Protein AF-A0A4C1YFQ4-F1 (afdb_monomer_lite)

Secondary structure (DSSP, 8-state):
------EEEEEEEETTEEEEEEEE--TT-SS----HHHHHHHT------------TT-PPPP----------------S---------

pLDDT: mean 74.96, std 25.37, range [33.0, 98.44]

Organism: Eumeta variegata (NCBI:txid151549)

Sequence (88 aa):
MRAYLKIVPVELYGPEGSMKVHALLDEGSTVTLIDEQVANRIGAKGRRETLRVSSSDHQKPEASSATRRARHRRSLLTPTDIAENLIA

Radius of gyration: 20.15 Å; chains: 1; bounding box: 34×46×44 Å

Foldseek 3Di:
DDDDWPWDWDWDAADQGIDIDIDTPDPPDPDDDDDPVRCVNRVPDDDDDDDDDDDPPPPPPPPPPDDDDDDDDDDDDDPDPDDDDDDD

Structure (mmCIF, N/CA/C/O backbone):
data_AF-A0A4C1YFQ4-F1
#
_entry.id   AF-A0A4C1YFQ4-F1
#
loop_
_atom_site.group_PDB
_atom_site.id
_atom_site.type_symbol
_atom_site.label_atom_id
_atom_site.label_alt_id
_atom_site.label_comp_id
_atom_site.label_asym_id
_atom_site.label_entity_id
_atom_site.label_seq_id
_atom_site.pdbx_PDB_ins_code
_atom_site.Cartn_x
_atom_site.Cartn_y
_atom_site.Cartn_z
_atom_site.occupancy
_atom_site.B_iso_or_equiv
_atom_site.auth_seq_id
_atom_site.auth_comp_id
_atom_site.auth_asym_id
_atom_site.auth_atom_id
_atom_site.pdbx_PDB_model_num
ATOM 1 N N . MET A 1 1 ? 12.051 -6.730 -26.802 1.00 68.81 1 MET A N 1
ATOM 2 C CA . MET A 1 1 ? 12.261 -7.160 -25.402 1.00 68.81 1 MET A CA 1
ATOM 3 C C . MET A 1 1 ? 10.913 -7.100 -24.695 1.00 68.81 1 MET A C 1
ATOM 5 O O . MET A 1 1 ? 10.218 -6.111 -24.880 1.00 68.81 1 MET A O 1
ATOM 9 N N . ARG A 1 2 ? 10.485 -8.160 -23.998 1.00 85.12 2 ARG A N 1
ATOM 10 C CA . ARG A 1 2 ? 9.235 -8.142 -23.215 1.00 85.12 2 ARG A CA 1
ATOM 11 C C . ARG A 1 2 ? 9.583 -7.813 -21.767 1.00 85.12 2 ARG A C 1
ATOM 13 O O . ARG A 1 2 ? 10.486 -8.440 -21.223 1.00 85.12 2 ARG A O 1
ATOM 20 N N . ALA A 1 3 ? 8.886 -6.847 -21.183 1.00 85.19 3 ALA A N 1
ATOM 21 C CA . ALA A 1 3 ? 8.971 -6.536 -19.764 1.00 85.19 3 ALA A CA 1
ATOM 22 C C . ALA A 1 3 ? 7.730 -7.103 -19.067 1.00 85.19 3 ALA A C 1
ATOM 24 O O . ALA A 1 3 ? 6.614 -6.928 -19.556 1.00 85.19 3 ALA A O 1
ATOM 25 N N . TYR A 1 4 ? 7.936 -7.791 -17.949 1.00 89.75 4 TYR A N 1
ATOM 26 C CA . TYR A 1 4 ? 6.864 -8.290 -17.094 1.00 89.75 4 TYR A CA 1
ATOM 27 C C . TYR A 1 4 ? 6.920 -7.547 -15.764 1.00 89.75 4 TYR A C 1
ATOM 29 O O . TYR A 1 4 ? 8.004 -7.313 -15.230 1.00 89.75 4 TYR A O 1
ATOM 37 N N . LEU A 1 5 ? 5.755 -7.177 -15.238 1.00 92.25 5 LEU A N 1
ATOM 38 C CA . LEU A 1 5 ? 5.644 -6.533 -13.934 1.00 92.25 5 LEU A CA 1
ATOM 39 C C . LEU A 1 5 ? 5.538 -7.590 -12.831 1.00 92.25 5 LEU A C 1
ATOM 41 O O . LEU A 1 5 ? 4.811 -8.575 -12.975 1.00 92.25 5 LEU A O 1
ATOM 45 N N . LYS A 1 6 ? 6.240 -7.365 -11.716 1.00 94.94 6 LYS A N 1
ATOM 46 C CA . LYS A 1 6 ? 6.183 -8.211 -10.515 1.00 94.94 6 LYS A CA 1
ATOM 47 C C . LYS A 1 6 ? 4.909 -7.890 -9.721 1.00 94.94 6 LYS A C 1
ATOM 49 O O . LYS A 1 6 ? 4.963 -7.176 -8.728 1.00 94.94 6 LYS A O 1
ATOM 54 N N . ILE A 1 7 ? 3.756 -8.364 -10.187 1.00 97.56 7 ILE A N 1
ATOM 55 C CA . ILE A 1 7 ? 2.473 -8.171 -9.495 1.00 97.56 7 ILE A CA 1
ATOM 56 C C . ILE A 1 7 ? 2.208 -9.352 -8.557 1.00 97.56 7 ILE A C 1
ATOM 58 O O . ILE A 1 7 ? 2.219 -10.499 -8.999 1.00 97.56 7 ILE A O 1
ATOM 62 N N . VAL A 1 8 ? 1.946 -9.078 -7.279 1.00 97.38 8 VAL A N 1
ATOM 63 C CA . VAL A 1 8 ? 1.713 -10.098 -6.245 1.00 97.38 8 VAL A CA 1
ATOM 64 C C . VAL A 1 8 ? 0.403 -9.846 -5.489 1.00 97.38 8 VAL A C 1
ATOM 66 O O . VAL A 1 8 ? 0.090 -8.690 -5.194 1.00 97.38 8 VAL A O 1
ATOM 69 N N . PRO A 1 9 ? -0.393 -10.885 -5.170 1.00 98.19 9 PRO A N 1
ATOM 70 C CA . PRO A 1 9 ? -1.553 -10.728 -4.301 1.00 98.19 9 PRO A CA 1
ATOM 71 C C . PRO A 1 9 ? -1.094 -10.484 -2.859 1.00 98.19 9 PRO A C 1
ATOM 73 O O . PRO A 1 9 ? -0.231 -11.194 -2.344 1.00 98.19 9 PRO A O 1
ATOM 76 N N . VAL A 1 10 ? -1.689 -9.495 -2.201 1.00 97.50 10 VAL A N 1
ATOM 77 C CA . VAL A 1 10 ? -1.426 -9.142 -0.801 1.00 97.50 10 VAL A CA 1
ATOM 78 C C . VAL A 1 10 ? -2.734 -8.830 -0.081 1.00 97.50 10 VAL A C 1
ATOM 80 O O . VAL A 1 10 ? -3.745 -8.507 -0.706 1.00 97.50 10 VAL A O 1
ATOM 83 N N . GLU A 1 11 ? -2.717 -8.900 1.245 1.00 98.38 11 GLU A N 1
ATOM 84 C CA . GLU A 1 11 ? -3.808 -8.428 2.093 1.00 98.38 11 GLU A CA 1
ATOM 85 C C . GLU A 1 11 ? -3.286 -7.314 2.996 1.00 98.38 11 GLU A C 1
ATOM 87 O O . GLU A 1 11 ? -2.310 -7.497 3.722 1.00 98.38 11 GLU A O 1
ATOM 92 N N . LEU A 1 12 ? -3.915 -6.144 2.908 1.00 98.00 12 LEU A N 1
ATOM 93 C CA . LEU A 1 12 ? -3.586 -4.974 3.713 1.00 98.00 12 LEU A CA 1
ATOM 94 C C . LEU A 1 12 ? -4.525 -4.917 4.911 1.00 98.00 12 LEU A C 1
ATOM 96 O O . LEU A 1 12 ? -5.722 -5.138 4.749 1.00 98.00 12 LEU A O 1
ATOM 100 N N . TYR A 1 13 ? -3.989 -4.597 6.085 1.00 97.88 13 TYR A N 1
ATOM 101 C CA . TYR A 1 13 ? -4.730 -4.521 7.343 1.00 97.88 13 TYR A CA 1
ATOM 102 C C . TYR A 1 13 ? -4.652 -3.107 7.910 1.00 97.88 13 TYR A C 1
ATOM 104 O O . TYR A 1 13 ? -3.592 -2.480 7.894 1.00 97.88 13 TYR A O 1
ATOM 112 N N . GLY A 1 14 ? -5.764 -2.624 8.448 1.00 97.12 14 GLY A N 1
ATOM 113 C CA . GLY A 1 14 ? -5.837 -1.356 9.152 1.00 97.12 14 GLY A CA 1
ATOM 114 C C . GLY A 1 14 ? -6.951 -1.345 10.204 1.00 97.12 14 GLY A C 1
ATOM 115 O O . GLY A 1 14 ? -7.608 -2.365 10.425 1.00 97.12 14 GLY A O 1
ATOM 116 N N . PRO A 1 15 ? -7.155 -0.205 10.885 1.00 97.88 15 PRO A N 1
ATOM 117 C CA . PRO A 1 15 ? -8.104 -0.074 11.991 1.00 97.88 15 PRO A CA 1
ATOM 118 C C . PRO A 1 15 ? -9.555 -0.471 11.686 1.00 97.88 15 PRO A C 1
ATOM 120 O O . PRO A 1 15 ? -10.269 -0.862 12.605 1.00 97.88 15 PRO A O 1
ATOM 123 N N . GLU A 1 16 ? -10.004 -0.353 10.4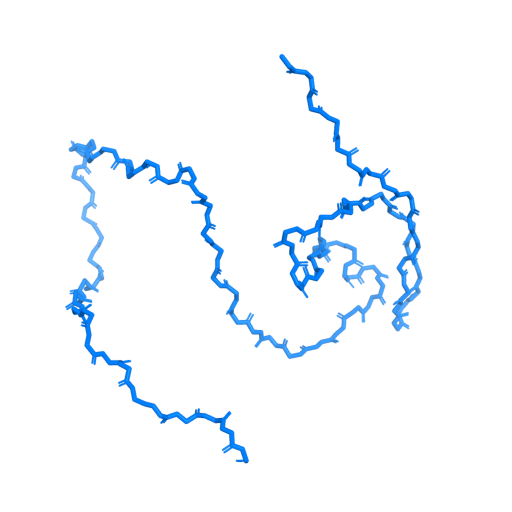34 1.00 98.00 16 GLU A N 1
ATOM 124 C CA . GLU A 1 16 ? -11.399 -0.619 10.040 1.00 98.00 16 GLU A CA 1
ATOM 125 C C . GLU A 1 16 ? -11.573 -1.963 9.312 1.00 98.00 16 GLU A C 1
ATOM 127 O O . GLU A 1 16 ? -12.693 -2.346 8.976 1.00 98.00 16 GLU A O 1
ATOM 132 N N . GLY A 1 17 ? -10.488 -2.720 9.119 1.00 96.44 17 GLY A N 1
ATOM 133 C CA . GLY A 1 17 ? -10.535 -4.065 8.551 1.00 96.44 17 GLY A CA 1
ATOM 134 C C . GLY A 1 17 ? -9.356 -4.382 7.640 1.00 96.44 17 GLY A C 1
ATOM 135 O O . GLY A 1 17 ? -8.283 -3.782 7.735 1.00 96.44 17 GLY A O 1
ATOM 136 N N . SER A 1 18 ? -9.563 -5.348 6.746 1.00 97.88 18 SER A N 1
ATOM 137 C CA . SER A 1 18 ? -8.574 -5.767 5.756 1.00 97.88 18 SER A CA 1
ATOM 138 C C . SER A 1 18 ? -9.111 -5.688 4.328 1.00 97.88 18 SER A C 1
ATOM 140 O O . SER A 1 18 ? -10.319 -5.689 4.083 1.00 97.88 18 SER A O 1
ATOM 142 N N . MET A 1 19 ? -8.200 -5.612 3.359 1.00 97.94 19 MET A N 1
ATOM 143 C CA . MET A 1 19 ? -8.535 -5.647 1.939 1.00 97.94 19 MET A CA 1
ATOM 144 C C . MET A 1 19 ? -7.475 -6.408 1.145 1.00 97.94 19 MET A C 1
ATOM 146 O O . MET A 1 19 ? -6.284 -6.102 1.216 1.00 97.94 19 MET A O 1
ATOM 150 N N . LYS A 1 20 ? -7.922 -7.378 0.340 1.00 98.31 20 LYS A N 1
ATOM 151 C CA . LYS A 1 20 ? -7.070 -8.100 -0.610 1.00 98.31 20 LYS A CA 1
ATOM 152 C C . LYS A 1 20 ? -6.910 -7.294 -1.893 1.00 98.31 20 LYS A C 1
ATOM 154 O O . LYS A 1 20 ? -7.904 -6.887 -2.494 1.00 98.31 20 LYS A O 1
ATOM 159 N N . VAL A 1 21 ? -5.668 -7.084 -2.314 1.00 97.50 21 VAL A N 1
ATOM 160 C CA . VAL A 1 21 ? -5.299 -6.329 -3.519 1.00 97.50 21 VAL A CA 1
ATOM 161 C C . VAL A 1 21 ? -4.154 -7.018 -4.254 1.00 97.50 21 VAL A C 1
ATOM 163 O O . VAL A 1 21 ? -3.495 -7.902 -3.715 1.00 97.50 21 VAL A O 1
ATOM 166 N N . HIS A 1 22 ? -3.906 -6.606 -5.492 1.00 97.81 22 HIS A N 1
ATOM 167 C CA . HIS A 1 22 ? -2.677 -6.946 -6.202 1.00 97.81 22 HIS A CA 1
ATOM 168 C C . HIS A 1 22 ? -1.736 -5.745 -6.137 1.00 97.81 22 HIS A C 1
ATOM 170 O O . HIS A 1 22 ? -2.134 -4.638 -6.494 1.00 97.81 22 HIS A O 1
ATOM 176 N N . ALA A 1 23 ? -0.509 -5.958 -5.672 1.00 97.44 23 ALA A N 1
ATOM 177 C CA . ALA A 1 23 ? 0.500 -4.921 -5.513 1.00 97.44 23 ALA A CA 1
ATOM 178 C C . ALA A 1 23 ? 1.648 -5.120 -6.505 1.00 97.44 23 ALA A C 1
ATOM 180 O O . ALA A 1 23 ? 2.019 -6.251 -6.820 1.00 97.44 23 ALA A O 1
ATOM 181 N N . LEU A 1 24 ? 2.226 -4.015 -6.976 1.00 97.50 24 LEU A N 1
ATOM 182 C CA . LEU A 1 24 ? 3.485 -4.027 -7.713 1.00 97.50 24 LEU A CA 1
ATOM 183 C C . LEU A 1 24 ? 4.647 -4.110 -6.719 1.00 97.50 24 LEU A C 1
ATOM 185 O O . LEU A 1 24 ? 4.799 -3.235 -5.871 1.00 97.50 24 LEU A O 1
ATOM 189 N N . LEU A 1 25 ? 5.475 -5.145 -6.845 1.00 96.25 25 LEU A N 1
ATOM 190 C CA . LEU A 1 25 ? 6.749 -5.239 -6.145 1.00 96.25 25 LEU A CA 1
ATOM 191 C C . LEU A 1 25 ? 7.793 -4.415 -6.908 1.00 96.25 25 LEU A C 1
ATOM 193 O O . LEU A 1 25 ? 8.455 -4.916 -7.821 1.00 96.25 25 LEU A O 1
ATOM 197 N N . ASP A 1 26 ? 7.874 -3.136 -6.555 1.00 93.19 26 ASP A N 1
ATOM 198 C CA . ASP A 1 26 ? 8.783 -2.166 -7.159 1.00 93.19 26 ASP A CA 1
ATOM 199 C C . ASP A 1 26 ? 10.059 -1.996 -6.323 1.00 93.19 26 ASP A C 1
ATOM 201 O O . ASP A 1 26 ? 10.032 -1.451 -5.223 1.00 93.19 26 ASP A O 1
ATOM 205 N N . GLU A 1 27 ? 11.190 -2.446 -6.868 1.00 93.06 27 GLU A N 1
ATOM 206 C CA . GLU A 1 27 ? 12.518 -2.296 -6.253 1.00 93.06 27 GLU A CA 1
ATOM 207 C C . GLU A 1 27 ? 13.054 -0.855 -6.351 1.00 93.06 27 GLU A C 1
ATOM 209 O O . GLU A 1 27 ? 14.014 -0.513 -5.664 1.00 93.06 27 GLU A O 1
ATOM 214 N N . GLY A 1 28 ? 12.445 -0.007 -7.189 1.00 92.12 28 GLY A N 1
ATOM 215 C CA . GLY A 1 28 ? 12.801 1.404 -7.347 1.00 92.12 28 GLY A CA 1
ATOM 216 C C . GLY A 1 28 ? 12.165 2.342 -6.316 1.00 92.12 28 GLY A C 1
ATOM 217 O O . GLY A 1 28 ? 12.499 3.527 -6.296 1.00 92.12 28 GLY A O 1
ATOM 218 N N . SER A 1 29 ? 11.276 1.835 -5.458 1.00 91.62 29 SER A N 1
ATOM 219 C CA . SER A 1 29 ? 10.532 2.632 -4.480 1.00 91.62 29 SER A CA 1
ATOM 220 C C . SER A 1 29 ? 10.945 2.295 -3.044 1.00 91.62 29 SER A C 1
ATOM 222 O O . SER A 1 29 ? 10.945 1.139 -2.636 1.00 91.62 29 SER A O 1
ATOM 224 N N . THR A 1 30 ? 11.251 3.316 -2.235 1.00 93.94 30 THR A N 1
ATOM 225 C CA . THR A 1 30 ? 11.494 3.172 -0.781 1.00 93.94 30 THR A CA 1
ATOM 226 C C . THR A 1 30 ? 10.234 3.366 0.063 1.00 93.94 30 THR A C 1
ATOM 228 O O . THR A 1 30 ? 10.249 3.131 1.270 1.00 93.94 30 THR A O 1
ATOM 231 N N . VAL A 1 31 ? 9.141 3.803 -0.565 1.00 93.50 31 VAL A N 1
ATOM 232 C CA . VAL A 1 31 ? 7.841 4.046 0.062 1.00 93.50 31 VAL A CA 1
ATOM 233 C C . VAL A 1 31 ? 6.758 3.266 -0.674 1.00 93.50 31 VAL A C 1
ATOM 235 O O . VAL A 1 31 ? 6.762 3.189 -1.901 1.00 93.50 31 VAL A O 1
ATOM 238 N N . THR A 1 32 ? 5.803 2.714 0.072 1.00 94.75 32 THR A N 1
ATOM 239 C CA . THR A 1 32 ? 4.643 2.031 -0.510 1.00 94.75 32 THR A CA 1
ATOM 240 C C . THR A 1 32 ? 3.531 3.037 -0.765 1.00 94.75 32 THR A C 1
ATOM 242 O O . THR A 1 32 ? 3.057 3.694 0.162 1.00 94.75 32 THR A O 1
ATOM 245 N N . LEU A 1 33 ? 3.080 3.126 -2.014 1.00 95.06 33 LEU A N 1
ATOM 246 C CA . LEU A 1 33 ? 1.895 3.894 -2.380 1.00 95.06 33 LEU A CA 1
ATOM 247 C C . LEU A 1 33 ? 0.687 2.959 -2.446 1.00 95.06 33 LEU A C 1
ATOM 249 O O . LEU A 1 33 ? 0.745 1.897 -3.064 1.00 95.06 33 LEU A O 1
ATOM 253 N N . ILE A 1 34 ? -0.408 3.366 -1.812 1.00 96.38 34 ILE A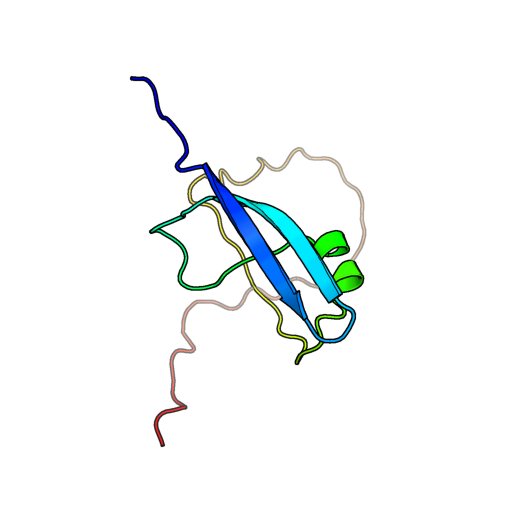 N 1
ATOM 254 C CA . ILE A 1 34 ? -1.700 2.683 -1.886 1.00 96.38 34 ILE A CA 1
ATOM 255 C C . ILE A 1 34 ? -2.751 3.650 -2.423 1.00 96.38 34 ILE A C 1
ATOM 257 O O . ILE A 1 34 ? -2.658 4.858 -2.203 1.00 96.38 34 ILE A O 1
ATOM 261 N N . ASP A 1 35 ? -3.745 3.115 -3.125 1.00 95.06 35 ASP A N 1
ATOM 262 C CA . ASP A 1 35 ? -4.879 3.906 -3.597 1.00 95.06 35 ASP A CA 1
ATOM 263 C C . ASP A 1 35 ? -5.713 4.424 -2.414 1.00 95.06 35 ASP A C 1
ATOM 265 O O . ASP A 1 35 ? -5.880 3.738 -1.399 1.00 95.06 35 ASP A O 1
ATOM 269 N N . GLU A 1 36 ? -6.267 5.628 -2.549 1.00 95.12 36 GLU A N 1
ATOM 270 C CA . GLU A 1 36 ? -7.101 6.250 -1.518 1.00 95.12 36 GLU A CA 1
ATOM 271 C C . GLU A 1 36 ? -8.302 5.369 -1.137 1.00 95.12 36 GLU A C 1
ATOM 273 O O . GLU A 1 36 ? -8.658 5.280 0.036 1.00 95.12 36 GLU A O 1
ATOM 278 N N . GLN A 1 37 ? -8.903 4.649 -2.088 1.00 96.19 37 GLN A N 1
ATOM 279 C CA . GLN A 1 37 ? -10.018 3.743 -1.809 1.00 96.19 37 GLN A CA 1
ATOM 280 C C . GLN A 1 37 ? -9.600 2.583 -0.904 1.00 96.19 37 GLN A C 1
ATOM 282 O O . GLN A 1 37 ? -10.375 2.158 -0.045 1.00 96.19 37 GLN A O 1
ATOM 287 N N . VAL A 1 38 ? -8.379 2.075 -1.084 1.00 97.25 38 VAL A N 1
ATOM 288 C CA . VAL A 1 38 ? -7.811 1.016 -0.244 1.00 97.25 38 VAL A CA 1
ATOM 289 C C . VAL A 1 38 ? -7.537 1.563 1.152 1.00 97.25 38 VAL A C 1
ATOM 291 O O . VAL A 1 38 ? -7.958 0.951 2.131 1.00 97.25 38 VAL A O 1
ATOM 294 N N . ALA A 1 39 ? -6.906 2.738 1.240 1.00 97.06 39 ALA A N 1
ATOM 295 C CA . ALA A 1 39 ? -6.636 3.419 2.504 1.00 97.06 39 ALA A CA 1
ATOM 296 C C . ALA A 1 39 ? -7.925 3.669 3.305 1.00 97.06 39 ALA A C 1
ATOM 298 O O . ALA A 1 39 ? -7.983 3.343 4.490 1.00 97.06 39 ALA A O 1
ATOM 299 N N . ASN A 1 40 ? -8.973 4.166 2.643 1.00 96.88 40 ASN A N 1
ATOM 300 C CA . ASN A 1 40 ? -10.277 4.409 3.252 1.00 96.88 40 ASN A CA 1
ATOM 301 C C . ASN A 1 40 ? -10.933 3.108 3.730 1.00 96.88 40 ASN A C 1
ATOM 303 O O . ASN A 1 40 ? -11.437 3.064 4.845 1.00 96.88 40 ASN A O 1
ATOM 307 N N . ARG A 1 41 ? -10.892 2.028 2.936 1.00 97.75 41 ARG A N 1
ATOM 308 C CA . ARG A 1 41 ? -11.493 0.734 3.315 1.00 97.75 41 ARG A CA 1
ATOM 309 C C . ARG A 1 41 ? -10.843 0.087 4.531 1.00 97.75 41 ARG A C 1
ATOM 311 O O . ARG A 1 41 ? -11.542 -0.559 5.301 1.00 97.75 41 ARG A O 1
ATOM 318 N N . ILE A 1 42 ? -9.528 0.223 4.687 1.00 98.44 42 ILE A N 1
ATOM 319 C CA . ILE A 1 42 ? -8.819 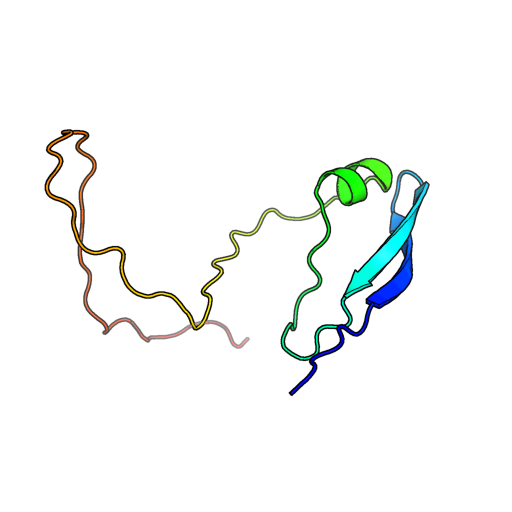-0.326 5.852 1.00 98.44 42 ILE A CA 1
ATOM 320 C C . ILE A 1 42 ? -8.785 0.659 7.030 1.00 98.44 42 ILE A C 1
ATOM 322 O O . ILE A 1 42 ? -8.272 0.321 8.094 1.00 98.44 42 ILE A O 1
ATOM 326 N N . GLY A 1 43 ? -9.309 1.879 6.871 1.00 98.06 43 GLY A N 1
ATOM 327 C CA . GLY A 1 43 ? -9.279 2.917 7.903 1.00 98.06 43 GLY A CA 1
ATOM 328 C C . GLY A 1 43 ? -7.877 3.461 8.190 1.00 98.06 43 GLY A C 1
ATOM 329 O O . GLY A 1 43 ? -7.581 3.830 9.331 1.00 98.06 43 GLY A O 1
ATOM 330 N N . ALA A 1 44 ? -6.987 3.479 7.191 1.00 96.25 44 ALA A N 1
ATOM 331 C CA . ALA A 1 44 ? -5.619 3.968 7.341 1.00 96.25 44 ALA A CA 1
ATOM 332 C C . ALA A 1 44 ? -5.603 5.466 7.688 1.00 96.25 44 ALA A C 1
ATOM 334 O O . ALA A 1 44 ? -6.219 6.291 7.014 1.00 96.25 44 ALA A O 1
ATOM 335 N N . LYS A 1 45 ? -4.872 5.827 8.746 1.00 92.75 45 LYS A N 1
ATOM 336 C CA . LYS A 1 45 ? -4.731 7.205 9.240 1.00 92.75 45 LYS A CA 1
ATOM 337 C C . LYS A 1 45 ? -3.255 7.507 9.468 1.00 92.75 45 LYS A C 1
ATOM 339 O O . LYS A 1 45 ? -2.498 6.630 9.874 1.00 92.75 45 LYS A O 1
ATOM 344 N N . GLY A 1 46 ? -2.847 8.748 9.229 1.00 90.81 46 GLY A N 1
ATOM 345 C CA . GLY A 1 46 ? -1.455 9.159 9.381 1.00 90.81 46 GLY A CA 1
ATOM 346 C C . GLY A 1 46 ? -1.251 10.649 9.151 1.00 90.81 46 GLY A C 1
ATOM 347 O O . GLY A 1 46 ? -2.181 11.380 8.797 1.00 90.81 46 GLY A O 1
ATOM 348 N N . ARG A 1 47 ? -0.016 11.108 9.365 1.00 93.25 47 ARG A N 1
ATOM 349 C CA . ARG A 1 47 ? 0.369 12.492 9.082 1.00 93.25 47 ARG A CA 1
ATOM 350 C C . ARG A 1 47 ? 0.290 12.746 7.578 1.00 93.25 47 ARG A C 1
ATOM 352 O O . ARG A 1 47 ? 0.739 11.931 6.779 1.00 93.25 47 ARG A O 1
ATOM 359 N N . ARG A 1 48 ? -0.264 13.896 7.192 1.00 89.75 48 ARG A N 1
ATOM 360 C CA . ARG A 1 48 ? -0.248 14.339 5.796 1.00 89.75 48 ARG A CA 1
ATOM 361 C C . ARG A 1 48 ? 1.124 14.904 5.467 1.00 89.75 48 ARG A C 1
ATOM 363 O O . ARG A 1 48 ? 1.541 15.895 6.062 1.00 89.75 48 ARG A O 1
ATOM 370 N N . GLU A 1 49 ? 1.781 14.303 4.490 1.00 90.88 49 GLU A N 1
ATOM 371 C CA . GLU A 1 49 ? 3.058 14.762 3.958 1.00 90.88 49 GLU A CA 1
ATOM 372 C C . GLU A 1 49 ? 2.919 15.006 2.457 1.00 90.88 49 GLU A C 1
ATOM 374 O O . GLU A 1 49 ? 2.157 14.327 1.768 1.00 90.88 49 GLU A O 1
ATOM 379 N N . THR A 1 50 ? 3.608 16.026 1.947 1.00 92.00 50 THR A N 1
ATOM 380 C CA . THR A 1 50 ? 3.588 16.326 0.512 1.00 92.00 50 THR A CA 1
ATOM 381 C C . THR A 1 50 ? 4.684 15.526 -0.175 1.00 92.00 50 THR A C 1
ATOM 383 O O . THR A 1 50 ? 5.864 15.816 0.008 1.00 92.00 50 THR A O 1
ATOM 386 N N . LEU A 1 51 ? 4.295 14.554 -0.997 1.00 90.94 51 LEU A N 1
ATOM 387 C CA . LEU A 1 51 ? 5.211 13.811 -1.856 1.00 90.94 51 LEU A CA 1
ATOM 388 C C . LEU A 1 51 ? 5.370 14.548 -3.196 1.00 90.94 51 LEU A C 1
ATOM 390 O O . LEU A 1 51 ? 4.380 14.877 -3.850 1.00 90.94 51 LEU A O 1
ATOM 394 N N . ARG A 1 52 ? 6.610 14.798 -3.626 1.00 90.50 52 ARG A N 1
ATOM 395 C CA . ARG A 1 52 ? 6.908 15.224 -5.002 1.00 90.50 52 ARG A CA 1
ATOM 396 C C . ARG A 1 52 ? 7.361 14.008 -5.797 1.00 90.50 52 ARG A C 1
ATOM 398 O O . ARG A 1 52 ? 8.322 13.356 -5.407 1.00 90.50 52 ARG A O 1
ATOM 405 N N . VAL A 1 53 ? 6.683 13.730 -6.906 1.00 87.38 53 VAL A N 1
ATOM 406 C CA . VAL A 1 53 ? 7.004 12.609 -7.798 1.00 87.38 53 VAL A CA 1
ATOM 407 C C . VAL A 1 53 ? 7.537 13.166 -9.111 1.00 87.38 53 VAL A C 1
ATOM 409 O O . VAL A 1 53 ? 6.899 14.017 -9.728 1.00 87.38 53 VAL A O 1
ATOM 412 N N . SER A 1 54 ? 8.699 12.684 -9.540 1.00 85.88 54 SER A N 1
ATOM 413 C CA . SER A 1 54 ? 9.289 12.986 -10.845 1.00 85.88 54 SER A CA 1
ATOM 414 C C . SER A 1 54 ? 9.544 11.684 -11.591 1.00 85.88 54 SER A C 1
ATOM 416 O O . SER A 1 54 ? 10.189 10.790 -11.051 1.00 85.88 54 SER A O 1
ATOM 418 N N . SER A 1 55 ? 9.056 11.583 -12.825 1.00 79.56 55 SER A N 1
ATOM 419 C CA . SER A 1 55 ? 9.383 10.480 -13.728 1.00 79.56 55 SER A CA 1
ATOM 420 C C . SER A 1 55 ? 10.565 10.855 -14.621 1.00 79.56 55 SER A C 1
ATOM 422 O O . SER A 1 55 ? 10.696 12.010 -15.032 1.00 79.56 55 SER A O 1
ATOM 424 N N . SER A 1 56 ? 11.404 9.872 -14.951 1.00 73.12 56 SER A N 1
ATOM 425 C CA . SER A 1 56 ? 12.579 10.056 -15.815 1.00 73.12 56 SER A CA 1
ATOM 426 C C . SER A 1 56 ? 12.229 10.515 -17.239 1.00 73.12 56 SER A C 1
ATOM 428 O O . SER A 1 56 ? 13.075 11.091 -17.916 1.00 73.12 56 SER A O 1
ATOM 430 N N . ASP A 1 57 ? 10.973 10.344 -17.664 1.00 61.91 57 ASP A N 1
ATOM 431 C CA . ASP A 1 57 ? 10.502 10.634 -19.026 1.00 61.91 57 ASP A CA 1
ATOM 432 C C . ASP A 1 57 ? 9.837 12.013 -19.179 1.00 61.91 57 ASP A C 1
ATOM 434 O O . ASP A 1 57 ? 9.050 12.234 -20.101 1.00 61.91 57 ASP A O 1
ATOM 438 N N . HIS A 1 58 ? 10.122 12.971 -18.293 1.00 52.88 58 HIS A N 1
ATOM 439 C CA . HIS A 1 58 ? 9.638 14.344 -18.461 1.00 52.88 58 HIS A CA 1
ATOM 440 C C . HIS A 1 58 ? 10.332 15.041 -19.650 1.00 52.88 58 HIS A C 1
ATOM 442 O O . HIS A 1 58 ? 11.219 15.878 -19.480 1.00 52.88 58 HIS A O 1
ATOM 448 N N . GLN A 1 59 ? 9.887 14.769 -20.881 1.00 51.41 59 GLN A N 1
ATOM 449 C CA . GLN A 1 59 ? 9.992 15.769 -21.939 1.00 51.41 59 GLN A CA 1
ATOM 450 C C . GLN A 1 59 ? 9.093 16.939 -21.544 1.00 51.41 59 GLN A C 1
ATOM 452 O O . GLN A 1 59 ? 7.883 16.797 -21.363 1.00 51.41 59 GLN A O 1
ATOM 457 N N . LYS A 1 60 ? 9.715 18.105 -21.362 1.00 49.22 60 LYS A N 1
ATOM 458 C CA . LYS A 1 60 ? 9.025 19.378 -21.156 1.00 49.22 60 LYS A CA 1
ATOM 459 C C . LYS A 1 60 ? 7.931 19.492 -22.230 1.00 49.22 60 LYS A C 1
ATOM 461 O O . LYS A 1 60 ? 8.288 19.410 -23.405 1.00 49.22 60 LYS A O 1
ATOM 466 N N . PRO A 1 61 ? 6.642 19.677 -21.887 1.00 50.28 61 PRO A N 1
ATOM 467 C CA . PRO A 1 61 ? 5.650 19.970 -22.909 1.00 50.28 61 PRO A CA 1
ATOM 468 C C . PRO A 1 61 ? 6.128 21.219 -23.651 1.00 50.28 61 PRO A C 1
ATOM 470 O O . PRO A 1 61 ? 6.363 22.262 -23.026 1.00 50.28 61 PRO A O 1
ATOM 473 N N . GLU A 1 62 ? 6.364 21.093 -24.959 1.00 42.50 62 GLU A N 1
ATOM 474 C CA . GLU A 1 62 ? 6.655 22.249 -25.794 1.00 42.50 62 GLU A CA 1
ATOM 475 C C . GLU A 1 62 ? 5.537 23.266 -25.589 1.00 42.50 62 GLU A C 1
ATOM 477 O O . GLU A 1 62 ? 4.350 22.928 -25.542 1.00 42.50 62 GLU A O 1
ATOM 482 N N . ALA A 1 63 ? 5.931 24.520 -25.385 1.00 46.25 63 ALA A N 1
ATOM 483 C CA . ALA A 1 63 ? 5.001 25.603 -25.154 1.00 46.25 63 ALA A CA 1
ATOM 484 C C . ALA A 1 63 ? 4.193 25.842 -26.434 1.00 46.25 63 ALA A C 1
ATOM 486 O O . ALA A 1 63 ? 4.568 26.655 -27.273 1.00 46.25 63 ALA A O 1
ATOM 487 N N . SER A 1 64 ? 3.068 25.142 -26.577 1.00 45.16 64 SER A N 1
ATOM 488 C CA . SER A 1 64 ? 2.033 25.542 -27.515 1.00 45.16 64 SER A CA 1
ATOM 489 C C . SER A 1 64 ? 1.482 26.882 -27.040 1.00 45.16 64 SER A C 1
ATOM 491 O O . SER A 1 64 ? 0.917 27.009 -25.948 1.00 45.16 64 SER A O 1
ATOM 493 N N . SER A 1 65 ? 1.737 27.903 -27.850 1.00 51.06 65 SER A N 1
ATOM 494 C CA . SER A 1 65 ? 1.290 29.281 -27.709 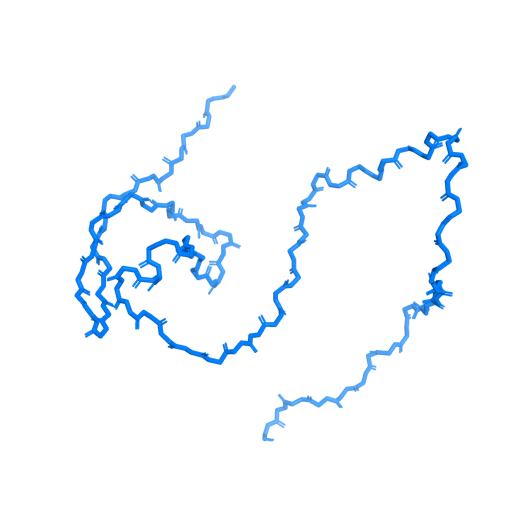1.00 51.06 65 SER A CA 1
ATOM 495 C C . SER A 1 65 ? -0.238 29.363 -27.696 1.00 51.06 65 SER A C 1
ATOM 497 O O . SER A 1 65 ? -0.865 29.715 -28.689 1.00 51.06 65 SER A O 1
ATOM 499 N N . ALA A 1 66 ? -0.856 29.069 -26.557 1.00 40.31 66 ALA A N 1
ATOM 500 C CA . ALA A 1 66 ? -2.250 29.382 -26.290 1.00 40.31 66 ALA A CA 1
ATOM 501 C C . ALA A 1 66 ? -2.311 30.308 -25.074 1.00 40.31 66 ALA A C 1
ATOM 503 O O . ALA A 1 66 ? -2.229 29.896 -23.917 1.00 40.31 66 ALA A O 1
ATOM 504 N N . THR A 1 67 ? -2.426 31.605 -25.352 1.00 45.59 67 THR A N 1
ATOM 505 C CA . THR A 1 67 ? -2.679 32.649 -24.360 1.00 45.59 67 THR A CA 1
ATOM 506 C C . THR A 1 67 ? -3.955 32.330 -23.579 1.00 45.59 67 THR A C 1
ATOM 508 O O . THR A 1 67 ? -5.060 32.616 -24.031 1.00 45.59 67 THR A O 1
ATOM 511 N N . ARG A 1 68 ? -3.820 31.813 -22.356 1.00 38.75 68 ARG A N 1
ATOM 512 C CA . ARG A 1 68 ? -4.836 31.974 -21.310 1.00 38.75 68 ARG A CA 1
ATOM 513 C C . ARG A 1 68 ? -4.170 32.505 -20.051 1.00 38.75 68 ARG A C 1
ATOM 515 O O . ARG A 1 68 ? -3.452 31.813 -19.339 1.00 38.75 68 ARG A O 1
ATOM 522 N N . ARG A 1 69 ? -4.388 33.799 -19.821 1.00 46.69 69 ARG A N 1
ATOM 523 C CA . ARG A 1 69 ? -3.985 34.514 -18.614 1.00 46.69 69 ARG A CA 1
ATOM 524 C C . ARG A 1 69 ? -4.700 33.911 -17.404 1.00 46.69 69 ARG A C 1
ATOM 526 O O . ARG A 1 69 ? -5.900 34.099 -17.254 1.00 46.69 69 ARG A O 1
ATOM 533 N N . ALA A 1 70 ? -3.943 33.307 -16.500 1.00 37.28 70 ALA A N 1
ATOM 534 C CA . ALA A 1 70 ? -4.268 33.276 -15.081 1.00 37.28 70 ALA A CA 1
ATOM 535 C C . ALA A 1 70 ? -2.965 33.541 -14.321 1.00 37.28 70 ALA A C 1
ATOM 537 O O . ALA A 1 70 ? -2.013 32.765 -14.376 1.00 37.28 70 ALA A O 1
ATOM 538 N N . ARG A 1 71 ? -2.878 34.725 -13.710 1.00 45.38 71 ARG A N 1
ATOM 539 C CA . ARG A 1 71 ? -1.728 35.146 -12.912 1.00 45.38 71 ARG A CA 1
ATOM 540 C C . ARG A 1 71 ? -1.696 34.317 -11.625 1.00 45.38 71 ARG A C 1
ATOM 542 O O . ARG A 1 71 ? -2.609 34.445 -10.823 1.00 45.38 71 ARG A O 1
ATOM 549 N N . HIS A 1 72 ? -0.606 33.603 -11.366 1.00 33.94 72 HIS A N 1
ATOM 550 C CA . HIS A 1 72 ? -0.003 33.603 -10.033 1.00 33.94 72 HIS A CA 1
ATOM 551 C C . HIS A 1 72 ? 1.504 33.347 -10.161 1.00 33.94 72 HIS A C 1
ATOM 553 O O . HIS A 1 72 ? 1.948 32.532 -10.963 1.00 33.94 72 HIS A O 1
ATOM 559 N N . ARG A 1 73 ? 2.282 34.182 -9.472 1.00 37.62 73 ARG A N 1
ATOM 560 C CA . ARG A 1 73 ? 3.697 34.514 -9.712 1.00 37.62 73 ARG A CA 1
ATOM 561 C C . ARG A 1 73 ? 4.619 33.290 -9.830 1.00 37.62 73 ARG A C 1
ATOM 563 O O . ARG A 1 73 ? 4.687 32.476 -8.919 1.00 37.62 73 ARG A O 1
ATOM 570 N N . ARG A 1 74 ? 5.418 33.256 -10.905 1.00 41.34 74 ARG A N 1
ATOM 571 C CA . ARG A 1 74 ? 6.724 32.579 -10.919 1.0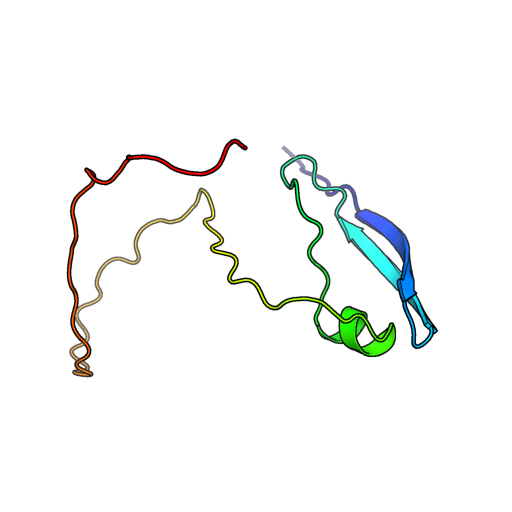0 41.34 74 ARG A CA 1
ATOM 572 C C . ARG A 1 74 ? 7.677 33.377 -10.033 1.00 41.34 74 ARG A C 1
ATOM 574 O O . ARG A 1 74 ? 7.877 34.562 -10.293 1.00 41.34 74 ARG A O 1
ATOM 581 N N . SER A 1 75 ? 8.322 32.727 -9.078 1.00 39.78 75 SER A N 1
ATOM 582 C CA . SER A 1 75 ? 9.682 33.090 -8.686 1.00 39.78 75 SER A CA 1
ATOM 583 C C . SER A 1 75 ? 10.559 31.888 -8.995 1.00 39.78 75 SER A C 1
ATOM 585 O O . SER A 1 75 ? 10.477 30.853 -8.339 1.00 39.78 75 SER A O 1
ATOM 587 N N . LEU A 1 76 ? 11.334 32.022 -10.066 1.00 42.72 76 LEU A N 1
ATOM 588 C CA . LEU A 1 76 ? 12.528 31.224 -10.293 1.00 42.72 76 LEU A CA 1
ATOM 589 C C . LEU A 1 76 ? 13.474 31.517 -9.122 1.00 42.72 76 LEU A C 1
ATOM 591 O O . LEU A 1 76 ? 13.827 32.677 -8.924 1.00 42.72 76 LEU A O 1
ATOM 595 N N . LEU A 1 77 ? 13.853 30.498 -8.357 1.00 35.38 77 LEU A N 1
ATOM 596 C CA . LEU A 1 77 ? 15.033 30.554 -7.502 1.00 35.38 77 LEU A CA 1
ATOM 597 C C . LEU A 1 77 ? 15.999 29.478 -7.998 1.00 35.38 77 LEU A C 1
ATOM 599 O O . LEU A 1 77 ? 15.610 28.344 -8.280 1.00 35.38 77 LEU A O 1
ATOM 603 N N . THR A 1 78 ? 17.222 29.928 -8.233 1.00 36.22 78 THR A N 1
ATOM 604 C CA . THR A 1 78 ? 18.378 29.217 -8.779 1.00 36.22 78 THR A CA 1
ATOM 605 C C . THR A 1 78 ? 18.953 28.206 -7.777 1.00 36.22 78 THR A C 1
ATOM 607 O O . THR A 1 78 ? 18.649 28.287 -6.588 1.00 36.22 78 THR A O 1
ATOM 610 N N . PRO A 1 79 ? 19.780 27.246 -8.231 1.00 38.12 79 PRO A N 1
ATOM 611 C CA . PRO A 1 79 ? 20.301 26.181 -7.381 1.00 38.12 79 PRO A CA 1
ATOM 612 C C . PRO A 1 79 ? 21.475 26.682 -6.531 1.00 38.12 79 PRO A C 1
ATOM 614 O O . PRO A 1 79 ? 22.611 26.631 -6.988 1.00 38.12 79 PRO A O 1
ATOM 617 N N . THR A 1 80 ? 21.216 27.152 -5.308 1.00 40.59 80 THR A N 1
ATOM 618 C CA . THR A 1 80 ? 22.284 27.401 -4.311 1.00 40.59 80 THR A CA 1
ATOM 619 C C . THR A 1 80 ? 21.908 27.187 -2.842 1.00 40.59 80 THR A C 1
ATOM 621 O O . THR A 1 80 ? 22.787 27.326 -2.002 1.00 40.59 80 THR A O 1
ATOM 624 N N . ASP A 1 81 ? 20.698 26.755 -2.488 1.00 36.31 81 ASP A N 1
ATOM 625 C CA . ASP A 1 81 ? 20.346 26.583 -1.067 1.00 36.31 81 ASP A CA 1
ATOM 626 C C . ASP A 1 81 ? 20.466 25.11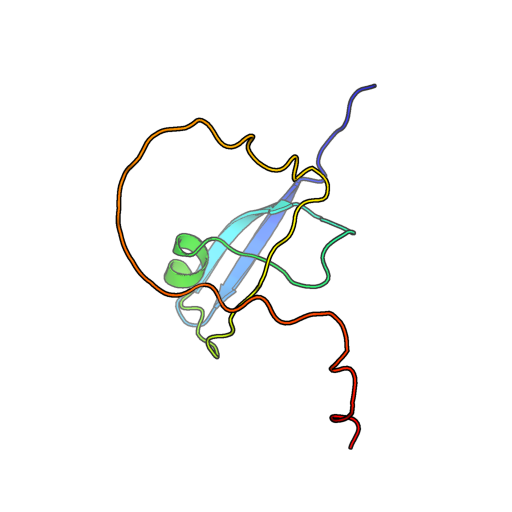4 -0.625 1.00 36.31 81 ASP A C 1
ATOM 628 O O . ASP A 1 81 ? 19.485 24.445 -0.305 1.00 36.31 81 ASP A O 1
ATOM 632 N N . ILE A 1 82 ? 21.700 24.599 -0.637 1.00 45.38 82 ILE A N 1
ATOM 633 C CA . ILE A 1 82 ? 22.105 23.505 0.253 1.00 45.38 82 ILE A CA 1
ATOM 634 C C . ILE A 1 82 ? 22.760 24.167 1.463 1.00 45.38 82 ILE A C 1
ATOM 636 O O . ILE A 1 82 ? 23.894 24.624 1.360 1.00 45.38 82 ILE A O 1
ATOM 640 N N . ALA A 1 83 ? 22.069 24.183 2.599 1.00 34.53 83 ALA A N 1
ATOM 641 C CA . ALA A 1 83 ? 22.709 24.199 3.909 1.00 34.53 83 ALA A CA 1
ATOM 642 C C . ALA A 1 83 ? 21.721 23.729 4.989 1.00 34.53 83 ALA A C 1
ATOM 644 O O . ALA A 1 83 ? 20.712 24.374 5.255 1.00 34.53 83 ALA A O 1
ATOM 645 N N . GLU A 1 84 ? 22.064 22.579 5.568 1.00 44.38 84 GLU A N 1
ATOM 646 C CA . GLU A 1 84 ? 21.970 22.261 6.998 1.00 44.38 84 GLU A CA 1
ATOM 647 C C . GLU A 1 84 ? 20.600 22.329 7.691 1.00 44.38 84 GLU A C 1
ATOM 649 O O . GLU A 1 84 ? 20.167 23.363 8.185 1.00 44.38 84 GLU A O 1
ATOM 654 N N . ASN A 1 85 ? 19.959 21.165 7.833 1.00 35.59 85 ASN A N 1
ATOM 655 C CA . ASN A 1 85 ? 19.774 20.510 9.138 1.00 35.59 85 ASN A CA 1
ATOM 656 C C . ASN A 1 85 ? 18.832 19.314 8.984 1.00 35.59 85 ASN A C 1
ATOM 658 O O . ASN A 1 85 ? 17.687 19.506 8.585 1.00 35.59 85 ASN A O 1
ATOM 662 N N . LEU A 1 86 ? 19.301 18.107 9.325 1.00 33.00 86 LEU A N 1
ATOM 663 C CA . LEU A 1 86 ? 18.753 17.316 10.439 1.00 33.00 86 LEU A CA 1
ATOM 664 C C . LEU A 1 86 ? 19.518 15.981 10.561 1.00 33.00 86 LEU A C 1
ATOM 666 O O . LEU A 1 86 ? 19.113 14.952 10.024 1.00 33.00 86 LEU A O 1
ATOM 670 N N . ILE A 1 87 ? 20.644 16.009 11.273 1.00 39.53 87 ILE A N 1
ATOM 671 C CA . ILE A 1 87 ? 21.124 14.862 12.049 1.00 39.53 87 ILE A CA 1
ATOM 672 C C . ILE A 1 87 ? 21.285 15.382 13.480 1.00 39.53 87 ILE A C 1
ATOM 674 O O . ILE A 1 87 ? 21.924 16.418 13.662 1.00 39.53 87 ILE A O 1
ATOM 678 N N . ALA A 1 88 ? 20.737 14.612 14.427 1.00 37.56 88 ALA A N 1
ATOM 679 C CA . ALA A 1 88 ? 20.562 14.839 15.870 1.00 37.56 88 ALA A CA 1
ATOM 680 C C . ALA A 1 88 ? 19.230 15.494 16.269 1.00 37.56 88 ALA A C 1
ATOM 682 O O . ALA A 1 88 ? 19.016 16.690 15.980 1.00 37.56 88 ALA A O 1
#